Protein AF-A0A9J6Q4A5-F1 (afdb_monomer_lite)

pLDDT: mean 94.42, std 5.73, range [62.78, 98.12]

Radius of gyration: 11.5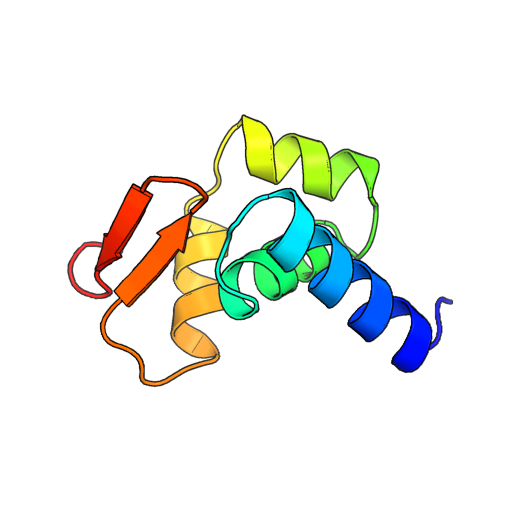 Å; chains: 1; bounding box: 26×26×29 Å

InterPro domains:
  IPR025600 YccJ-like protein [NF007554] (1-75)
  IPR025600 YccJ-like protein [PF13993] (9-75)

Organism: NCBI:txid2926469

Sequence (75 aa):
MPTQEAKAHRVGEFARLRNTSPEIAEAIFEVAKYDEKLAEKIWEEGNDEVLVLAFEKTDKDSLFWGEQTIDRQNV

Structure (mmCIF, N/CA/C/O backbone):
data_AF-A0A9J6Q4A5-F1
#
_entry.id   AF-A0A9J6Q4A5-F1
#
loop_
_atom_site.group_PDB
_atom_site.id
_atom_site.type_symbol
_atom_site.label_atom_id
_atom_site.label_alt_id
_atom_site.label_comp_id
_atom_site.label_asym_id
_atom_site.label_entity_id
_atom_site.label_seq_id
_atom_site.pdbx_PDB_ins_code
_atom_site.Cartn_x
_atom_site.Cartn_y
_atom_site.Cartn_z
_atom_site.occupancy
_atom_site.B_iso_or_equiv
_atom_site.auth_seq_id
_atom_site.auth_comp_id
_atom_site.auth_asym_id
_atom_site.auth_atom_id
_atom_site.pdbx_PDB_model_num
ATOM 1 N N . MET A 1 1 ? 7.341 -9.194 -19.829 1.00 62.78 1 MET A N 1
ATOM 2 C CA . MET A 1 1 ? 6.471 -9.039 -18.643 1.00 62.78 1 MET A CA 1
ATOM 3 C C . MET A 1 1 ? 7.288 -9.407 -17.413 1.00 62.78 1 MET A C 1
ATOM 5 O O . MET A 1 1 ? 8.040 -10.370 -17.518 1.00 62.78 1 MET A O 1
ATOM 9 N N . PRO A 1 2 ? 7.216 -8.657 -16.302 1.00 71.19 2 PRO A N 1
ATOM 10 C CA . PRO A 1 2 ? 7.897 -9.042 -15.067 1.00 71.19 2 PRO A CA 1
ATOM 11 C C . PRO A 1 2 ? 7.293 -10.335 -14.499 1.00 71.19 2 PRO A C 1
ATOM 13 O O . PRO A 1 2 ? 6.085 -10.557 -14.611 1.00 71.19 2 PRO A O 1
ATOM 16 N N . THR A 1 3 ? 8.134 -11.193 -13.919 1.00 87.88 3 THR A N 1
ATOM 17 C CA . THR A 1 3 ? 7.706 -12.433 -13.253 1.00 87.88 3 THR A CA 1
ATOM 18 C C . THR A 1 3 ? 6.959 -12.116 -11.954 1.00 87.88 3 THR A C 1
ATOM 20 O O . THR A 1 3 ? 7.111 -11.029 -11.396 1.00 87.88 3 THR A O 1
ATOM 23 N N . GLN A 1 4 ? 6.149 -13.055 -11.453 1.00 82.50 4 GLN A N 1
ATOM 24 C CA . GLN A 1 4 ? 5.450 -12.887 -10.169 1.00 82.50 4 GLN A CA 1
ATOM 25 C C . GLN A 1 4 ? 6.432 -12.666 -9.008 1.00 82.50 4 GLN A C 1
ATOM 27 O O . GLN A 1 4 ? 6.202 -11.800 -8.172 1.00 82.50 4 GLN A O 1
ATOM 32 N N . GLU A 1 5 ? 7.567 -13.365 -9.015 1.00 85.56 5 GLU A N 1
ATOM 33 C CA . GLU A 1 5 ? 8.639 -13.183 -8.031 1.00 85.56 5 GLU A CA 1
ATOM 34 C C . GLU A 1 5 ? 9.235 -11.767 -8.075 1.00 85.56 5 GLU A C 1
ATOM 36 O O . GLU A 1 5 ? 9.371 -11.118 -7.041 1.00 85.56 5 GLU A O 1
ATOM 41 N N . ALA A 1 6 ? 9.506 -11.231 -9.273 1.00 86.88 6 ALA A N 1
ATOM 42 C CA . ALA A 1 6 ? 10.019 -9.869 -9.420 1.00 86.88 6 ALA A CA 1
ATOM 43 C C . ALA A 1 6 ? 9.013 -8.813 -8.933 1.00 86.88 6 ALA A C 1
ATOM 45 O O . ALA A 1 6 ? 9.409 -7.803 -8.354 1.00 86.88 6 ALA A O 1
ATOM 46 N N . LYS A 1 7 ? 7.713 -9.045 -9.147 1.00 89.69 7 LYS A N 1
ATOM 47 C CA . LYS A 1 7 ? 6.643 -8.179 -8.635 1.00 89.69 7 LYS A CA 1
ATOM 48 C C . LYS A 1 7 ? 6.584 -8.203 -7.108 1.00 89.69 7 LYS A C 1
ATOM 50 O O . LYS A 1 7 ? 6.603 -7.139 -6.499 1.00 89.69 7 LYS A O 1
ATOM 55 N N . ALA A 1 8 ? 6.573 -9.393 -6.508 1.00 87.25 8 ALA A N 1
ATOM 56 C CA . ALA A 1 8 ? 6.543 -9.563 -5.057 1.00 87.25 8 ALA A CA 1
ATOM 57 C C . ALA A 1 8 ? 7.765 -8.920 -4.384 1.00 87.25 8 ALA A C 1
ATOM 59 O O . ALA A 1 8 ? 7.621 -8.224 -3.383 1.00 87.25 8 ALA A O 1
ATOM 60 N N . HIS A 1 9 ? 8.954 -9.075 -4.976 1.00 91.56 9 HIS A N 1
ATOM 61 C CA . HIS A 1 9 ? 10.168 -8.425 -4.487 1.00 91.56 9 HIS A CA 1
ATOM 62 C C . HIS A 1 9 ? 10.059 -6.891 -4.515 1.00 91.56 9 HIS A C 1
ATOM 64 O O . HIS A 1 9 ? 10.394 -6.240 -3.530 1.00 91.56 9 HIS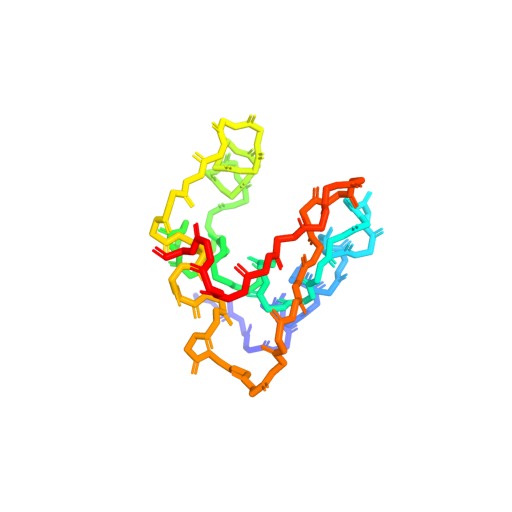 A O 1
ATOM 70 N N . ARG A 1 10 ? 9.549 -6.303 -5.609 1.00 93.19 10 ARG A N 1
ATOM 71 C CA . ARG A 1 10 ? 9.364 -4.842 -5.720 1.00 93.19 10 ARG A CA 1
ATOM 72 C C . ARG A 1 10 ? 8.368 -4.305 -4.701 1.00 93.19 10 ARG A C 1
ATOM 74 O O . ARG A 1 10 ? 8.671 -3.323 -4.036 1.00 93.19 10 ARG A O 1
ATOM 81 N N . VAL A 1 11 ? 7.218 -4.961 -4.560 1.00 96.00 11 VAL A N 1
ATOM 82 C CA . VAL A 1 11 ? 6.195 -4.585 -3.574 1.00 96.00 11 VAL A CA 1
ATOM 83 C C . VAL A 1 11 ? 6.760 -4.671 -2.155 1.00 96.00 11 VAL A C 1
ATOM 85 O O . VAL A 1 11 ? 6.613 -3.727 -1.383 1.00 96.00 11 VAL A O 1
ATOM 88 N N . GLY A 1 12 ? 7.455 -5.763 -1.823 1.00 95.81 12 GLY A N 1
ATOM 89 C CA . GLY A 1 12 ? 8.054 -5.961 -0.502 1.00 95.81 12 GLY A CA 1
ATOM 90 C C . GLY A 1 12 ? 9.128 -4.925 -0.164 1.00 95.81 12 GLY A C 1
ATOM 91 O O . GLY A 1 12 ? 9.095 -4.332 0.914 1.00 95.81 12 GLY A O 1
ATOM 92 N N . GLU A 1 13 ? 10.051 -4.654 -1.091 1.00 96.81 13 GLU A N 1
ATOM 93 C CA . GLU A 1 13 ? 11.076 -3.626 -0.890 1.00 96.81 13 GLU A CA 1
ATOM 94 C C . GLU A 1 13 ? 10.469 -2.225 -0.795 1.00 96.81 13 GLU A C 1
ATOM 96 O O . GLU A 1 13 ? 10.887 -1.438 0.052 1.00 96.81 13 GLU A O 1
ATOM 101 N N . PHE A 1 14 ? 9.450 -1.921 -1.600 1.00 97.31 14 PHE A N 1
ATOM 102 C CA . PHE A 1 14 ? 8.745 -0.645 -1.526 1.00 97.31 14 PHE A CA 1
ATOM 103 C C . PHE A 1 14 ? 8.064 -0.456 -0.168 1.00 97.31 14 PHE A C 1
ATOM 105 O O . PHE A 1 14 ? 8.284 0.563 0.487 1.00 97.31 14 PHE A O 1
ATOM 112 N N . ALA A 1 15 ? 7.313 -1.464 0.290 1.00 97.31 15 ALA A N 1
ATOM 113 C CA . ALA A 1 15 ? 6.659 -1.466 1.596 1.00 97.31 15 ALA A CA 1
ATOM 114 C C . ALA A 1 15 ? 7.662 -1.202 2.728 1.00 97.31 15 ALA A C 1
ATOM 116 O O . ALA A 1 15 ? 7.446 -0.341 3.581 1.00 97.31 15 ALA A O 1
ATOM 117 N N . ARG A 1 16 ? 8.810 -1.889 2.683 1.00 97.12 16 ARG A N 1
ATOM 118 C CA . ARG A 1 16 ? 9.889 -1.743 3.664 1.00 97.12 16 ARG A CA 1
ATOM 119 C C . ARG A 1 16 ? 10.535 -0.357 3.629 1.00 97.12 16 ARG A C 1
ATOM 121 O O . ARG A 1 16 ? 10.719 0.248 4.680 1.00 97.12 16 ARG A O 1
ATOM 128 N N . LEU A 1 17 ? 10.894 0.145 2.446 1.00 96.94 17 LEU A N 1
ATOM 129 C CA . LEU A 1 17 ? 11.571 1.438 2.278 1.00 96.94 17 LEU A CA 1
ATOM 130 C C . LEU A 1 17 ? 10.682 2.624 2.654 1.00 96.94 17 LEU A C 1
ATOM 132 O O . LEU A 1 17 ? 11.185 3.639 3.130 1.00 96.94 17 LEU A O 1
ATOM 136 N N . ARG A 1 18 ? 9.375 2.506 2.415 1.00 96.50 18 ARG A N 1
ATOM 137 C CA . ARG A 1 18 ? 8.386 3.550 2.695 1.00 96.50 18 ARG A CA 1
ATOM 138 C C . ARG A 1 18 ? 7.683 3.387 4.039 1.00 96.50 18 ARG A C 1
ATOM 140 O O . ARG A 1 18 ? 6.870 4.234 4.390 1.00 96.50 18 ARG A O 1
ATOM 147 N N . ASN A 1 19 ? 8.009 2.331 4.786 1.00 96.06 19 ASN A N 1
ATOM 148 C CA . ASN A 1 19 ? 7.353 1.972 6.041 1.00 96.06 19 ASN A CA 1
ATOM 149 C C . ASN A 1 19 ? 5.817 1.947 5.900 1.00 96.06 19 ASN A C 1
ATOM 151 O O . ASN A 1 19 ? 5.093 2.536 6.694 1.00 96.06 19 ASN A O 1
ATOM 155 N N . THR A 1 20 ? 5.324 1.308 4.838 1.00 97.75 20 THR A N 1
ATOM 156 C CA . THR A 1 20 ? 3.893 1.189 4.525 1.00 97.75 20 THR A CA 1
ATOM 157 C C . THR A 1 20 ? 3.453 -0.268 4.553 1.00 97.75 20 THR A C 1
ATOM 159 O O . THR A 1 20 ? 4.267 -1.182 4.400 1.00 97.75 20 THR A O 1
ATOM 162 N N . SER A 1 21 ? 2.159 -0.498 4.762 1.00 97.94 21 SER A N 1
ATOM 163 C CA . SER A 1 21 ? 1.580 -1.835 4.695 1.00 97.94 21 SER A CA 1
ATOM 164 C C . SER A 1 21 ? 1.819 -2.480 3.321 1.00 97.94 21 SER A C 1
ATOM 166 O O . SER A 1 21 ? 1.621 -1.817 2.298 1.00 97.94 21 SER A O 1
ATOM 168 N N . PRO A 1 22 ? 2.170 -3.780 3.262 1.00 97.50 22 PRO A N 1
ATOM 169 C CA . PRO A 1 22 ? 2.304 -4.511 2.002 1.00 97.50 22 PRO A CA 1
ATOM 170 C C . PRO A 1 22 ? 1.061 -4.432 1.111 1.00 97.50 22 PRO A C 1
ATOM 172 O O . PRO A 1 22 ? 1.200 -4.371 -0.103 1.00 97.50 22 PRO A O 1
ATOM 175 N N . GLU A 1 23 ? -0.135 -4.375 1.700 1.00 97.88 23 GLU A N 1
ATOM 176 C CA . GLU A 1 23 ? -1.404 -4.243 0.978 1.00 97.88 23 GLU A CA 1
ATOM 177 C C . GLU A 1 23 ? -1.524 -2.900 0.240 1.00 97.88 23 GLU A C 1
ATOM 179 O O . GLU A 1 23 ? -1.969 -2.861 -0.906 1.00 97.88 23 GLU A O 1
ATOM 184 N N . ILE A 1 24 ? -1.071 -1.807 0.867 1.00 97.88 24 ILE A N 1
ATOM 185 C CA . ILE A 1 24 ? -1.010 -0.482 0.233 1.00 97.88 24 ILE A CA 1
ATOM 186 C C . ILE A 1 24 ? 0.043 -0.495 -0.872 1.00 97.88 24 ILE A C 1
ATOM 188 O O . IL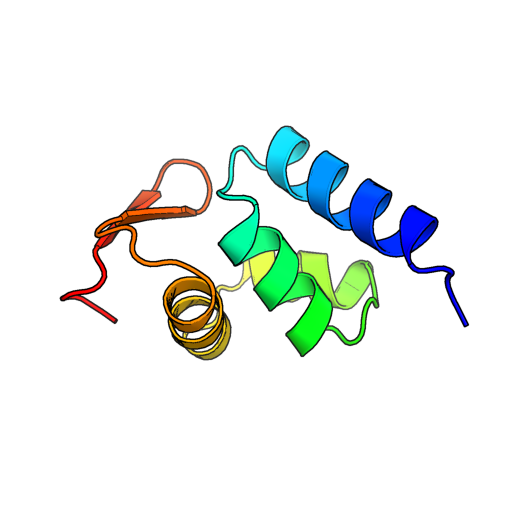E A 1 24 ? -0.245 -0.085 -1.992 1.00 97.88 24 ILE A O 1
ATOM 192 N N . ALA A 1 25 ? 1.242 -1.018 -0.597 1.00 98.00 25 ALA A N 1
ATOM 193 C CA . ALA A 1 25 ? 2.283 -1.124 -1.615 1.00 98.00 25 ALA A CA 1
ATOM 194 C C . ALA A 1 25 ? 1.807 -1.948 -2.826 1.00 98.00 25 ALA A C 1
ATOM 196 O O . ALA A 1 25 ? 2.004 -1.536 -3.967 1.00 98.00 25 ALA A O 1
ATOM 197 N N . GLU A 1 26 ? 1.139 -3.080 -2.608 1.00 97.56 26 GLU A N 1
ATOM 198 C CA . GLU A 1 26 ? 0.596 -3.902 -3.688 1.00 97.56 26 GLU A CA 1
ATOM 199 C C . GLU A 1 26 ? -0.452 -3.142 -4.509 1.00 97.56 26 GLU A C 1
ATOM 201 O O . GLU A 1 26 ? -0.336 -3.097 -5.734 1.00 97.56 26 GLU A O 1
ATOM 206 N N . ALA A 1 27 ? -1.416 -2.489 -3.854 1.00 97.88 27 ALA A N 1
ATOM 207 C CA . ALA A 1 27 ? -2.442 -1.695 -4.524 1.00 97.88 27 ALA A CA 1
ATOM 208 C C . ALA A 1 27 ? -1.840 -0.543 -5.352 1.00 97.88 27 ALA A C 1
ATOM 210 O O . ALA A 1 27 ? -2.239 -0.340 -6.499 1.00 97.88 27 ALA A O 1
ATOM 211 N N . ILE A 1 28 ? -0.816 0.152 -4.838 1.00 98.12 28 ILE A N 1
ATOM 212 C CA . ILE A 1 28 ? -0.072 1.173 -5.597 1.00 98.12 28 ILE A CA 1
ATOM 213 C C . ILE A 1 28 ? 0.521 0.568 -6.872 1.00 98.12 28 ILE A C 1
ATOM 215 O O . ILE A 1 28 ? 0.349 1.122 -7.958 1.00 98.12 28 ILE A O 1
ATOM 219 N N . PHE A 1 29 ? 1.209 -0.572 -6.767 1.00 97.38 29 PHE A N 1
ATOM 220 C CA . PHE A 1 29 ? 1.822 -1.227 -7.924 1.00 97.38 29 PHE A CA 1
ATOM 221 C C . PHE A 1 29 ? 0.784 -1.762 -8.919 1.00 97.38 29 PHE A C 1
ATOM 223 O O . PHE A 1 29 ? 1.045 -1.755 -10.122 1.00 97.38 29 PHE A O 1
ATOM 230 N N . GLU A 1 30 ? -0.389 -2.195 -8.463 1.00 96.12 30 GLU A N 1
ATOM 231 C CA . GLU A 1 30 ? -1.488 -2.602 -9.339 1.00 96.12 30 GLU A CA 1
ATOM 232 C C . GLU A 1 30 ? -2.065 -1.421 -10.125 1.00 96.12 30 GLU A C 1
ATOM 234 O O . GLU A 1 30 ? -2.118 -1.492 -11.359 1.00 96.12 30 GLU A O 1
ATOM 239 N N . VAL A 1 31 ? -2.397 -0.312 -9.452 1.00 97.06 31 VAL A N 1
ATOM 240 C CA . VAL A 1 31 ? -2.874 0.929 -10.095 1.00 97.06 31 VAL A CA 1
ATOM 241 C C . VAL A 1 31 ? -1.816 1.474 -11.060 1.00 97.06 31 VAL A C 1
ATOM 243 O O . VAL A 1 31 ? -2.120 1.846 -12.196 1.00 97.06 31 VAL A O 1
ATOM 246 N N . ALA A 1 32 ? -0.543 1.426 -10.661 1.00 96.56 32 ALA A N 1
ATOM 247 C CA . ALA A 1 32 ? 0.587 1.834 -11.486 1.00 96.56 32 ALA A CA 1
ATOM 248 C C . ALA A 1 32 ? 0.930 0.851 -12.620 1.00 96.56 32 ALA A C 1
ATOM 250 O O . ALA A 1 32 ? 1.857 1.105 -13.390 1.00 96.56 32 ALA A O 1
ATOM 251 N N . LYS A 1 33 ? 0.244 -0.296 -12.733 1.00 94.69 33 LYS A N 1
ATOM 252 C CA . LYS A 1 33 ? 0.572 -1.377 -13.685 1.00 94.69 33 LYS A CA 1
ATOM 253 C C . LYS A 1 33 ? 2.041 -1.815 -13.614 1.00 94.69 33 LYS A C 1
ATOM 255 O O . LYS A 1 33 ? 2.639 -2.210 -14.617 1.00 94.69 33 LYS A O 1
ATOM 260 N N . TYR A 1 34 ? 2.602 -1.788 -12.410 1.00 93.50 34 TYR A N 1
ATOM 261 C CA . TYR A 1 34 ? 3.996 -2.074 -12.083 1.00 93.50 34 TYR A CA 1
ATOM 262 C C . TYR A 1 34 ? 5.027 -1.151 -12.758 1.00 93.50 34 TYR A C 1
ATOM 264 O O . TYR A 1 34 ? 6.191 -1.537 -12.909 1.00 93.50 34 TYR A O 1
ATOM 272 N N . ASP A 1 35 ? 4.619 0.061 -13.142 1.00 94.56 35 ASP A N 1
ATOM 273 C CA . ASP A 1 35 ? 5.527 1.160 -13.466 1.00 94.56 35 ASP A CA 1
ATOM 274 C C . ASP A 1 35 ? 6.014 1.817 -12.165 1.00 94.56 35 ASP A C 1
ATOM 276 O O . ASP A 1 35 ? 5.236 2.421 -11.429 1.00 94.56 35 ASP A O 1
ATOM 280 N N . GLU A 1 36 ? 7.307 1.679 -11.865 1.00 93.38 36 GLU A N 1
ATOM 281 C CA . GLU A 1 36 ? 7.902 2.164 -10.612 1.00 93.38 36 GLU A CA 1
ATOM 282 C C . GLU A 1 36 ? 7.811 3.688 -10.465 1.00 93.38 36 GLU A C 1
ATOM 284 O O . GLU A 1 36 ? 7.571 4.175 -9.365 1.00 93.38 36 GLU A O 1
ATOM 289 N N . LYS A 1 37 ? 7.916 4.451 -11.561 1.00 95.88 37 LYS A N 1
ATOM 290 C CA . LYS A 1 37 ? 7.821 5.918 -11.499 1.00 95.88 37 LYS A CA 1
ATOM 291 C C . LYS A 1 37 ? 6.399 6.366 -11.208 1.00 95.88 37 LYS A C 1
ATOM 293 O O . LYS A 1 37 ? 6.188 7.342 -10.493 1.00 95.88 37 LYS A O 1
ATOM 298 N N . LEU A 1 38 ? 5.419 5.668 -11.779 1.00 97.44 38 LEU A N 1
ATOM 299 C CA . LEU A 1 38 ? 4.017 5.941 -11.490 1.00 97.44 38 LEU A CA 1
ATOM 300 C C . LEU A 1 38 ? 3.647 5.500 -10.068 1.00 97.44 38 LEU A C 1
ATOM 302 O O . LEU A 1 38 ? 2.918 6.221 -9.396 1.00 97.44 38 LEU A O 1
ATOM 306 N N . ALA A 1 39 ? 4.186 4.375 -9.591 1.00 97.62 39 ALA A N 1
ATOM 307 C CA . ALA A 1 39 ? 4.014 3.922 -8.212 1.00 97.62 39 ALA A CA 1
ATOM 308 C C . ALA A 1 39 ? 4.581 4.937 -7.206 1.00 97.62 39 ALA A C 1
ATOM 310 O O . ALA A 1 39 ? 3.898 5.306 -6.254 1.00 97.62 39 ALA A O 1
ATOM 311 N N . GLU A 1 40 ? 5.791 5.450 -7.451 1.00 96.94 40 GLU A N 1
ATOM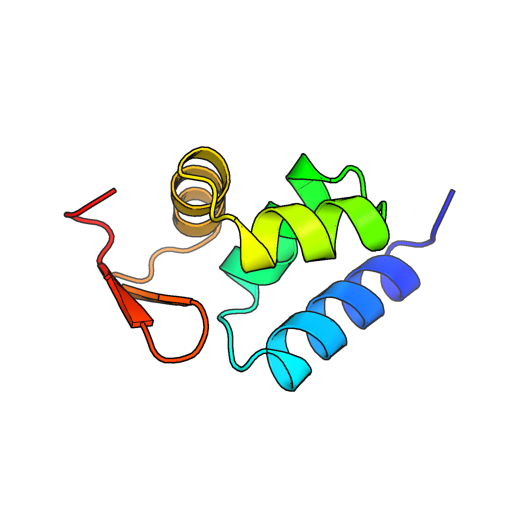 312 C CA . GLU A 1 40 ? 6.377 6.537 -6.659 1.00 96.94 40 GLU A CA 1
ATOM 313 C C . GLU A 1 40 ? 5.503 7.792 -6.687 1.00 96.94 40 GLU A C 1
ATOM 315 O O . GLU A 1 40 ? 5.243 8.381 -5.645 1.00 96.94 40 GLU A O 1
ATOM 320 N N . LYS A 1 41 ? 4.993 8.179 -7.860 1.00 97.88 41 LYS A N 1
ATOM 321 C CA . LYS A 1 41 ? 4.114 9.345 -7.977 1.00 97.88 41 LYS A CA 1
ATOM 322 C C . LYS A 1 41 ? 2.826 9.186 -7.160 1.00 97.88 41 LYS A C 1
ATOM 324 O O . LYS A 1 41 ? 2.460 10.097 -6.430 1.00 97.88 41 LYS A O 1
ATOM 329 N N . ILE A 1 42 ? 2.163 8.033 -7.265 1.00 97.88 42 ILE A N 1
ATOM 330 C CA . ILE A 1 42 ? 0.948 7.717 -6.497 1.00 97.88 42 ILE A CA 1
ATOM 331 C C . ILE A 1 42 ? 1.235 7.735 -4.993 1.00 97.88 42 ILE A C 1
ATOM 333 O O . ILE A 1 42 ? 0.415 8.214 -4.218 1.00 97.88 42 ILE A O 1
ATOM 337 N N . TRP A 1 43 ? 2.396 7.228 -4.581 1.00 97.38 43 TRP A N 1
ATOM 338 C CA . TRP A 1 43 ? 2.822 7.243 -3.187 1.00 97.38 43 TRP A CA 1
ATOM 339 C C . TRP A 1 43 ? 2.979 8.663 -2.622 1.00 97.38 43 TRP A C 1
ATOM 341 O O . TRP A 1 43 ? 2.507 8.938 -1.521 1.00 97.38 43 TRP A O 1
ATOM 351 N N . GLU A 1 44 ? 3.632 9.554 -3.368 1.00 96.44 44 GLU A N 1
ATOM 352 C CA . GLU A 1 44 ? 3.887 10.933 -2.929 1.00 96.44 44 GLU A CA 1
ATOM 353 C C . GLU A 1 44 ? 2.626 11.812 -2.990 1.00 96.44 44 GLU A C 1
ATOM 355 O O . GLU A 1 44 ? 2.423 12.662 -2.126 1.00 96.44 44 GLU A O 1
ATOM 360 N N . GLU A 1 45 ? 1.776 11.628 -4.006 1.00 96.31 45 GLU A N 1
ATOM 361 C CA . GLU A 1 45 ? 0.564 12.440 -4.197 1.00 96.31 45 GLU A CA 1
ATOM 362 C C . GLU A 1 45 ? -0.645 11.916 -3.401 1.00 96.31 45 GLU A C 1
ATOM 364 O O . GLU A 1 45 ? -1.570 12.681 -3.125 1.00 96.31 45 GLU A O 1
ATOM 369 N N . GLY A 1 46 ? -0.632 10.638 -3.011 1.00 94.31 46 GLY A N 1
ATOM 370 C CA . GLY A 1 46 ? -1.793 9.943 -2.459 1.00 94.31 46 GLY A CA 1
ATOM 371 C C . GLY A 1 46 ? -2.806 9.544 -3.540 1.00 94.31 46 GLY A C 1
ATOM 372 O O . GLY A 1 46 ? -2.868 10.130 -4.623 1.00 94.31 46 GLY A O 1
ATOM 373 N N . ASN A 1 47 ? -3.607 8.511 -3.264 1.00 93.25 47 ASN A N 1
ATOM 374 C CA . ASN A 1 47 ? -4.701 8.088 -4.142 1.00 93.25 47 ASN A CA 1
ATOM 375 C C . ASN A 1 47 ? -5.760 7.294 -3.359 1.00 93.25 47 ASN A C 1
ATOM 377 O O . ASN A 1 47 ? -5.460 6.225 -2.830 1.00 93.25 47 ASN A O 1
ATOM 381 N N . ASP A 1 48 ? -7.001 7.781 -3.335 1.00 93.06 48 ASP A N 1
ATOM 382 C CA . ASP A 1 48 ? -8.109 7.137 -2.617 1.00 93.06 48 ASP A CA 1
ATOM 383 C C . ASP A 1 48 ? -8.443 5.742 -3.176 1.00 93.06 48 ASP A C 1
ATOM 385 O O . ASP A 1 48 ? -8.760 4.826 -2.417 1.00 93.06 48 ASP A O 1
ATOM 389 N N . GLU A 1 49 ? -8.297 5.530 -4.491 1.00 94.94 49 GLU A N 1
ATOM 390 C CA . GLU A 1 49 ? -8.521 4.224 -5.131 1.00 94.94 49 GLU A CA 1
ATOM 391 C C . GLU A 1 49 ? -7.571 3.157 -4.568 1.00 94.94 49 GLU A C 1
ATOM 393 O O . GLU A 1 49 ? -7.960 2.005 -4.377 1.00 94.94 49 GLU A O 1
ATOM 398 N N . VAL A 1 50 ? -6.334 3.545 -4.234 1.00 97.19 50 VAL A N 1
ATOM 399 C CA . VAL A 1 50 ? -5.356 2.638 -3.619 1.00 97.19 50 VAL A CA 1
ATOM 400 C C . VAL A 1 50 ? -5.829 2.181 -2.247 1.00 97.19 50 VAL A C 1
ATOM 402 O O . VAL A 1 50 ? -5.652 1.011 -1.918 1.00 97.19 50 VAL A O 1
ATOM 405 N N . LEU A 1 51 ? -6.421 3.071 -1.446 1.00 96.44 51 LEU A N 1
ATOM 406 C CA . LEU A 1 51 ? -6.891 2.720 -0.107 1.00 96.44 51 LEU A CA 1
ATOM 407 C C . LEU A 1 51 ? -8.025 1.697 -0.185 1.00 96.44 51 LEU A C 1
ATOM 409 O O . LEU A 1 51 ? -7.963 0.675 0.498 1.00 96.44 51 LEU A O 1
ATOM 413 N N . VAL A 1 52 ? -9.002 1.922 -1.071 1.00 96.19 52 VAL A N 1
ATOM 414 C CA . VAL A 1 52 ? -10.106 0.978 -1.306 1.00 96.19 52 VAL A CA 1
ATOM 415 C C . VAL A 1 52 ? -9.554 -0.392 -1.713 1.00 96.19 52 VAL A C 1
ATOM 417 O O . VAL A 1 52 ? -9.842 -1.393 -1.056 1.00 96.19 52 VAL A O 1
ATOM 420 N N . LEU A 1 53 ? -8.681 -0.435 -2.726 1.00 97.19 53 LEU A N 1
ATOM 421 C CA . LEU A 1 53 ? -8.082 -1.681 -3.217 1.00 97.19 53 LEU A CA 1
ATOM 422 C C . LEU A 1 53 ? -7.223 -2.391 -2.162 1.00 97.19 53 LEU A C 1
ATOM 424 O O . LEU A 1 53 ? -7.221 -3.620 -2.088 1.00 97.19 53 LEU A O 1
ATOM 428 N N . ALA A 1 54 ? -6.489 -1.646 -1.337 1.00 97.62 54 ALA A N 1
ATOM 429 C CA . ALA A 1 54 ? -5.670 -2.219 -0.275 1.00 97.62 54 ALA A CA 1
ATOM 430 C C . ALA A 1 54 ? -6.537 -2.893 0.801 1.00 97.62 54 ALA A C 1
ATOM 432 O O . ALA A 1 54 ? -6.213 -3.992 1.253 1.00 97.62 54 ALA A O 1
ATOM 433 N N . PHE A 1 55 ? -7.662 -2.277 1.180 1.00 97.56 55 PHE A N 1
ATOM 434 C CA . PHE A 1 55 ? -8.591 -2.844 2.161 1.00 97.56 55 PHE A CA 1
ATOM 435 C C . PHE A 1 55 ? -9.442 -3.999 1.617 1.00 97.56 55 PHE A C 1
ATOM 437 O O . PHE A 1 55 ? -9.892 -4.826 2.408 1.00 97.56 55 PHE A O 1
ATOM 444 N N . GLU A 1 56 ? -9.637 -4.114 0.302 1.00 96.44 56 GLU A N 1
ATOM 445 C CA . GLU A 1 56 ? -10.272 -5.291 -0.316 1.00 96.44 56 GLU A CA 1
ATOM 446 C C . GLU A 1 56 ? -9.398 -6.556 -0.233 1.00 96.44 56 GLU A C 1
ATOM 448 O O . GLU A 1 56 ? -9.910 -7.673 -0.294 1.00 96.44 56 GLU A O 1
ATOM 453 N N . LYS A 1 57 ? -8.077 -6.402 -0.074 1.00 93.62 57 LYS A N 1
ATOM 454 C CA . LYS A 1 57 ? -7.107 -7.515 -0.055 1.00 93.62 57 LYS A CA 1
ATOM 455 C C . LYS A 1 57 ? -6.879 -8.128 1.326 1.00 93.62 57 LYS A C 1
ATOM 457 O O . LYS A 1 57 ? -6.105 -9.074 1.460 1.00 93.62 57 LYS A O 1
ATOM 462 N N . THR A 1 58 ? -7.487 -7.576 2.366 1.00 96.38 58 THR A N 1
ATOM 463 C CA . THR A 1 58 ? -7.196 -7.932 3.757 1.00 96.38 58 THR A CA 1
ATOM 464 C C . THR A 1 58 ? -8.430 -7.744 4.618 1.00 96.38 58 THR A C 1
ATOM 466 O O . THR A 1 58 ? -9.304 -6.968 4.260 1.00 96.38 58 THR A O 1
ATOM 469 N N . ASP A 1 59 ? -8.478 -8.392 5.779 1.00 96.62 59 ASP A N 1
ATOM 470 C CA . ASP A 1 59 ? -9.547 -8.211 6.774 1.00 96.62 59 ASP A CA 1
ATOM 471 C C . ASP A 1 59 ? -9.118 -7.286 7.926 1.00 96.62 59 ASP A C 1
ATOM 473 O O . ASP A 1 59 ? -9.821 -7.146 8.921 1.00 96.62 59 ASP A O 1
ATOM 477 N N . LYS A 1 60 ? -7.941 -6.652 7.824 1.00 97.25 60 LYS A N 1
ATOM 478 C CA . LYS A 1 60 ? -7.448 -5.724 8.852 1.00 97.25 60 LYS A CA 1
ATOM 479 C C . LYS A 1 60 ? -8.334 -4.485 8.953 1.00 97.25 60 LYS A C 1
ATOM 481 O O . LYS A 1 60 ? -8.810 -3.966 7.940 1.00 97.25 60 LYS A O 1
ATOM 486 N N . ASP A 1 61 ? -8.473 -3.974 10.170 1.00 97.06 61 ASP A N 1
ATOM 487 C CA . ASP A 1 61 ? -9.184 -2.721 10.433 1.00 97.06 61 ASP A CA 1
ATOM 488 C C . ASP A 1 61 ? -8.342 -1.488 10.098 1.00 97.06 61 ASP A C 1
ATOM 490 O O . ASP A 1 61 ? -8.905 -0.431 9.826 1.00 97.06 61 ASP A O 1
ATOM 494 N N . SER A 1 62 ? -7.012 -1.620 10.073 1.00 97.50 62 SER A N 1
ATOM 495 C CA . SER A 1 62 ? -6.101 -0.519 9.770 1.00 97.50 62 SER A CA 1
ATOM 496 C C . SER A 1 62 ? -4.894 -0.930 8.926 1.00 97.50 62 SER A C 1
ATOM 498 O O . SER A 1 62 ? -4.416 -2.069 8.975 1.00 97.50 62 SER A O 1
ATOM 500 N N . LEU A 1 63 ? -4.408 0.023 8.131 1.00 97.75 63 LEU A N 1
ATOM 501 C CA . LEU A 1 63 ? -3.215 -0.073 7.291 1.00 97.75 63 LEU A CA 1
ATOM 502 C C . LEU A 1 63 ? -2.351 1.184 7.459 1.00 97.75 63 LEU A C 1
ATOM 504 O O . LEU A 1 63 ? -2.835 2.230 7.881 1.00 97.75 63 LEU A O 1
ATOM 508 N N . PHE A 1 64 ? -1.066 1.087 7.123 1.00 96.69 64 PHE A N 1
ATOM 509 C CA . PHE A 1 64 ? -0.107 2.175 7.301 1.00 96.69 64 PHE A CA 1
ATOM 510 C C . PHE A 1 64 ? 0.292 2.785 5.964 1.00 96.69 64 PHE A C 1
ATOM 512 O O . PHE A 1 64 ? 0.830 2.080 5.111 1.00 96.69 64 PHE A O 1
ATOM 519 N N . TRP A 1 65 ? 0.107 4.092 5.800 1.00 96.38 65 TRP A N 1
ATOM 520 C CA . TRP A 1 65 ? 0.697 4.886 4.722 1.00 96.38 65 TRP A CA 1
ATOM 521 C C . TRP A 1 65 ? 1.849 5.711 5.303 1.00 96.38 65 TRP A C 1
ATOM 523 O O . TRP A 1 65 ? 1.696 6.868 5.699 1.00 96.38 65 TRP A O 1
ATOM 533 N N . GLY A 1 66 ? 3.014 5.077 5.437 1.00 95.19 66 GLY A N 1
ATOM 534 C CA . GLY A 1 66 ? 4.196 5.698 6.026 1.00 95.19 66 GLY A CA 1
ATOM 535 C C . GLY A 1 66 ? 3.995 5.889 7.523 1.00 95.19 66 GLY A C 1
ATOM 536 O O . GLY A 1 66 ? 3.858 4.923 8.266 1.00 95.19 66 GLY A O 1
ATOM 537 N N . GLU A 1 67 ? 3.955 7.138 7.978 1.00 93.38 67 GLU A N 1
ATOM 538 C CA . GLU A 1 67 ? 3.663 7.456 9.382 1.00 93.38 67 GLU A CA 1
ATOM 539 C C . GLU A 1 67 ? 2.155 7.536 9.679 1.00 93.38 67 GLU A C 1
ATOM 541 O O . GLU A 1 67 ? 1.752 7.575 10.842 1.00 93.38 67 GLU A O 1
ATOM 546 N N . GLN A 1 68 ? 1.304 7.554 8.647 1.00 94.75 68 GLN A N 1
ATOM 547 C CA . GLN A 1 68 ? -0.143 7.658 8.812 1.00 94.75 68 GLN A CA 1
ATOM 548 C C . GLN A 1 68 ? -0.769 6.279 9.018 1.00 94.75 68 GLN A C 1
ATOM 550 O O . GLN A 1 68 ? -0.484 5.335 8.285 1.00 94.75 68 GLN A O 1
ATOM 555 N N . THR A 1 69 ? -1.666 6.176 9.998 1.00 96.50 69 THR A N 1
ATOM 556 C CA . THR A 1 69 ? -2.556 5.019 10.153 1.00 96.50 69 THR A CA 1
ATOM 557 C C . THR A 1 69 ? -3.892 5.351 9.505 1.00 96.50 69 THR A C 1
ATOM 559 O O . THR A 1 69 ? -4.498 6.371 9.832 1.00 96.50 69 THR A O 1
ATOM 562 N N . ILE A 1 70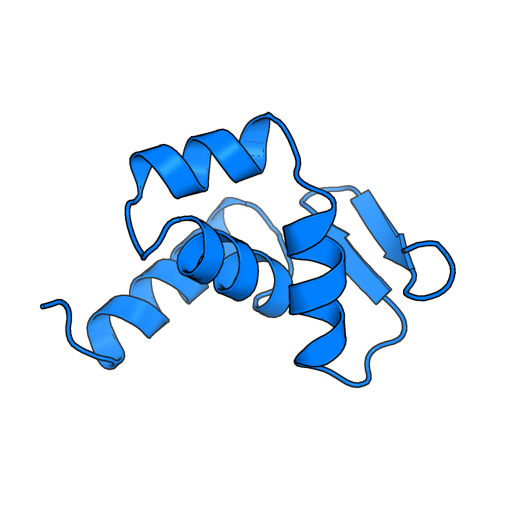 ? -4.329 4.505 8.581 1.00 96.12 70 ILE A N 1
ATOM 563 C CA . ILE A 1 70 ? -5.613 4.605 7.896 1.00 96.12 70 ILE A CA 1
ATOM 564 C C . ILE A 1 70 ? -6.512 3.517 8.465 1.00 96.12 70 ILE A C 1
ATOM 566 O O . ILE A 1 70 ? -6.117 2.353 8.477 1.00 96.12 70 ILE A O 1
ATOM 570 N N . ASP A 1 71 ? -7.708 3.886 8.910 1.00 96.50 71 ASP A N 1
ATOM 571 C CA . ASP A 1 71 ? -8.717 2.931 9.367 1.00 96.50 71 ASP A CA 1
ATOM 572 C C . ASP A 1 71 ? -9.723 2.661 8.249 1.00 96.50 71 ASP A C 1
ATOM 574 O O . ASP A 1 71 ? -10.176 3.592 7.583 1.00 96.50 71 ASP A O 1
ATOM 578 N N . ARG A 1 72 ? -10.146 1.404 8.102 1.00 95.12 72 ARG A N 1
ATOM 579 C CA . ARG A 1 72 ? -11.113 0.954 7.088 1.00 95.12 72 ARG A CA 1
ATOM 580 C C . ARG A 1 72 ? -12.412 1.761 7.096 1.00 95.12 72 ARG A C 1
ATOM 582 O O . ARG A 1 72 ? -13.000 1.976 6.051 1.00 95.12 72 ARG A O 1
ATOM 589 N N . GLN A 1 73 ? -12.869 2.200 8.268 1.00 93.25 73 GLN A N 1
ATOM 590 C CA . GLN A 1 73 ? -14.096 2.995 8.419 1.00 93.25 73 GLN A CA 1
ATOM 591 C C . GLN A 1 73 ? -14.011 4.407 7.810 1.00 93.25 73 GLN A C 1
ATOM 593 O O . GLN A 1 73 ? -15.038 5.069 7.686 1.00 93.25 73 GLN A O 1
ATOM 598 N N . ASN A 1 74 ? -12.799 4.877 7.494 1.00 87.12 74 ASN A N 1
ATOM 599 C CA . ASN A 1 74 ? -12.520 6.221 6.987 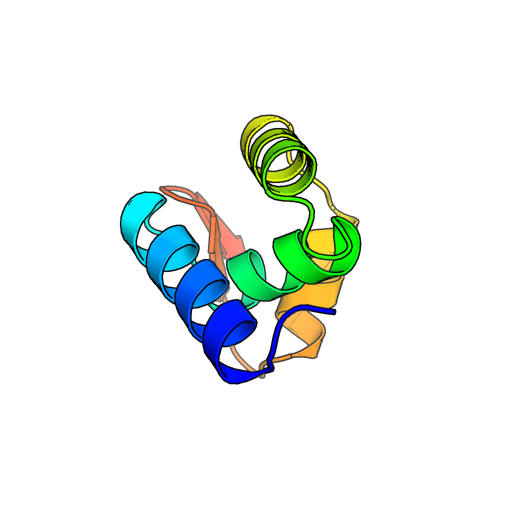1.00 87.12 74 ASN A CA 1
ATOM 600 C C . ASN A 1 74 ? -12.194 6.235 5.481 1.00 87.12 74 ASN A C 1
ATOM 602 O O . ASN A 1 74 ? -11.776 7.274 4.971 1.00 87.12 74 ASN A O 1
ATOM 606 N N . VAL A 1 75 ? -12.348 5.092 4.807 1.00 84.44 75 VAL A N 1
ATOM 607 C CA . VAL A 1 75 ? -12.150 4.893 3.363 1.00 84.44 75 VAL A CA 1
ATOM 608 C C . VAL A 1 75 ? -13.505 4.655 2.715 1.00 84.44 75 VAL A C 1
ATOM 610 O O . VAL A 1 75 ? -13.769 5.289 1.672 1.00 84.44 75 VAL A O 1
#

Foldseek 3Di:
DDDPVRLLVQLVVVCVVLVWFSLLSNLLCVVVVNPVVSSVVCLVVPDPSSVVRSCVVDVDQWIDSRPDIDGPVND

Secondary structure (DSSP, 8-state):
---HHHHHHHHHHHHHHHT--HHHHHHHHHHTTT-HHHHHHHHHH--HHHHHHHHHT---SEEEETTEEEEGGG-